Protein AF-A0A924L042-F1 (afdb_monomer_lite)

pLDDT: mean 88.52, std 10.67, range [62.66, 98.5]

Foldseek 3Di:
DVVVVVVVVVVVVVPPDDPPPDDPDDDDDDDFQPPQPDDLVCCVVQDPPVRVVVCVVVVNGRDRVSGDRHVVVVVVVD

Radius of gyration: 27.08 Å; chains: 1; bounding box: 32×48×70 Å

Sequence (78 aa):
MKKLSLIFCIIFIAFHINGIAQFSRNIIQLKDKAGTPFLISNPSQFLAQRAIDRRKRYNINIDESDLPVTPAYIDSIR

Secondary structure (DSSP, 8-state):
-HHHHHHHHHHHHHT------------------TT-S--TT-GGGTS-HHHHHHHHHTTPPP-GGGSPPPHHHHHHH-

Structure (mmCIF, N/CA/C/O backbone):
data_AF-A0A924L042-F1
#
_entry.id   AF-A0A924L042-F1
#
loop_
_atom_site.group_PDB
_atom_site.id
_atom_site.type_symbol
_atom_site.label_atom_id
_atom_site.label_alt_id
_atom_site.label_comp_id
_atom_site.label_asym_id
_atom_site.label_entity_id
_atom_site.label_seq_id
_atom_site.pdbx_PDB_ins_code
_atom_site.Cartn_x
_atom_site.Cartn_y
_atom_site.Cartn_z
_atom_site.occupancy
_atom_site.B_iso_or_equiv
_atom_site.auth_seq_id
_atom_site.auth_comp_id
_atom_site.auth_asym_id
_atom_site.auth_atom_id
_atom_site.pdbx_PDB_model_num
ATOM 1 N N . MET A 1 1 ? -11.564 30.359 57.991 1.00 62.66 1 MET A N 1
ATOM 2 C CA . MET A 1 1 ? -11.881 29.519 56.810 1.00 62.66 1 MET A CA 1
ATOM 3 C C . MET A 1 1 ? -11.662 30.236 55.476 1.00 62.66 1 MET A C 1
ATOM 5 O O . MET A 1 1 ? -10.975 29.684 54.634 1.00 62.66 1 MET A O 1
ATOM 9 N N . LYS A 1 2 ? -12.136 31.480 55.288 1.00 69.62 2 LYS A N 1
ATOM 10 C CA . LYS A 1 2 ? -11.967 32.243 54.026 1.00 69.62 2 LYS A CA 1
ATOM 11 C C . LYS A 1 2 ? -10.502 32.464 53.599 1.00 69.62 2 LYS A C 1
ATOM 13 O O . LYS A 1 2 ? -10.179 32.303 52.433 1.00 69.62 2 LYS A O 1
ATOM 18 N N . LYS A 1 3 ? -9.601 32.756 54.549 1.00 71.50 3 LYS A N 1
ATOM 19 C CA . LYS A 1 3 ? -8.155 32.914 54.282 1.00 71.50 3 LYS A CA 1
ATOM 20 C C . LYS A 1 3 ? -7.481 31.604 53.848 1.00 71.50 3 LYS A C 1
ATOM 22 O O . LYS A 1 3 ? -6.642 31.619 52.962 1.00 71.50 3 LYS A O 1
ATOM 27 N N . LEU A 1 4 ? -7.895 30.477 54.431 1.00 81.88 4 LEU A N 1
ATOM 28 C CA . LEU A 1 4 ? -7.396 29.148 54.062 1.00 81.88 4 LEU A CA 1
ATOM 29 C C . LEU A 1 4 ? -7.900 28.737 52.670 1.00 81.88 4 LEU A C 1
ATOM 31 O O . LEU A 1 4 ? -7.134 28.226 51.863 1.00 81.88 4 LEU A O 1
ATOM 35 N N . SER A 1 5 ? -9.162 29.057 52.366 1.00 80.81 5 SER A N 1
ATOM 36 C CA . SER A 1 5 ? -9.735 28.898 51.025 1.00 80.81 5 SER A CA 1
ATOM 37 C C . SER A 1 5 ? -8.992 29.735 49.981 1.00 80.81 5 SER A C 1
ATOM 39 O O . SER A 1 5 ? -8.753 29.250 48.883 1.00 80.81 5 SER A O 1
ATOM 41 N N . LEU A 1 6 ? -8.597 30.967 50.318 1.00 86.62 6 LEU A N 1
ATOM 42 C CA . LEU A 1 6 ? -7.840 31.838 49.417 1.00 86.62 6 LEU A CA 1
ATOM 43 C C . LEU A 1 6 ? -6.444 31.271 49.116 1.00 86.62 6 LEU A C 1
ATOM 45 O O . LEU A 1 6 ? -6.025 31.255 47.965 1.00 86.62 6 LEU A O 1
ATOM 49 N N . ILE A 1 7 ? -5.753 30.756 50.137 1.00 88.38 7 ILE A N 1
ATOM 50 C CA . ILE A 1 7 ? -4.442 30.105 49.984 1.00 88.38 7 ILE A CA 1
ATOM 51 C C . ILE A 1 7 ? -4.557 28.869 49.086 1.00 88.38 7 ILE A C 1
ATOM 53 O O . ILE A 1 7 ? -3.742 28.690 48.187 1.00 88.38 7 ILE A O 1
ATOM 57 N N . PHE A 1 8 ? -5.599 28.056 49.275 1.00 85.38 8 PHE A N 1
ATOM 58 C CA . PHE A 1 8 ? -5.845 26.887 48.433 1.00 85.38 8 PHE A CA 1
ATOM 59 C C . PHE A 1 8 ? -6.087 27.269 46.963 1.00 85.38 8 PHE A C 1
ATOM 61 O O . PHE A 1 8 ? -5.512 26.650 46.072 1.00 85.38 8 PHE A O 1
ATOM 68 N N . CYS A 1 9 ? -6.852 28.337 46.702 1.00 83.75 9 CYS A N 1
ATOM 69 C CA . CYS A 1 9 ? -7.050 28.848 45.342 1.00 83.75 9 CYS A CA 1
ATOM 70 C C . CYS A 1 9 ? -5.741 29.333 44.699 1.00 83.75 9 CYS A C 1
ATOM 72 O O . CYS A 1 9 ? -5.501 29.059 43.527 1.00 83.75 9 CYS A O 1
ATOM 74 N N . ILE A 1 10 ? -4.877 30.018 45.455 1.00 84.94 10 ILE A N 1
ATOM 75 C CA . ILE A 1 10 ? -3.583 30.507 44.952 1.00 84.94 10 ILE A CA 1
ATOM 76 C C . ILE A 1 10 ? -2.649 29.337 44.616 1.00 84.94 10 ILE A C 1
ATOM 78 O O . ILE A 1 10 ? -2.007 29.350 43.569 1.00 84.94 10 ILE A O 1
ATOM 82 N N . ILE A 1 11 ? -2.611 28.303 45.462 1.00 84.12 11 ILE A N 1
ATOM 83 C CA . ILE A 1 11 ? -1.815 27.093 45.217 1.00 84.12 11 ILE A CA 1
ATOM 84 C C . ILE A 1 11 ? -2.323 26.357 43.972 1.00 84.12 11 ILE A C 1
ATOM 86 O O . ILE A 1 11 ? -1.518 25.937 43.147 1.00 84.12 11 ILE A O 1
ATOM 90 N N . PHE A 1 12 ? -3.641 26.250 43.790 1.00 77.19 12 PHE A N 1
ATOM 91 C CA . PHE A 1 12 ? -4.228 25.593 42.621 1.00 77.19 12 PHE A CA 1
ATOM 92 C C . PHE A 1 12 ? -3.858 26.300 41.306 1.00 77.19 12 PHE A C 1
ATOM 94 O O . PHE A 1 12 ? -3.496 25.643 40.335 1.00 77.19 12 PHE A O 1
ATOM 101 N N . ILE A 1 13 ? -3.862 27.638 41.300 1.00 78.75 13 ILE A N 1
ATOM 102 C CA . ILE A 1 13 ? -3.457 28.448 40.139 1.00 78.75 13 ILE A CA 1
ATOM 103 C C . ILE A 1 13 ? -1.943 28.340 39.885 1.00 78.75 13 ILE A C 1
ATOM 105 O O . ILE A 1 13 ? -1.509 28.296 38.735 1.00 78.75 13 ILE A O 1
ATOM 109 N N . ALA A 1 14 ? -1.129 28.251 40.942 1.00 77.62 14 ALA A N 1
ATOM 110 C CA . ALA A 1 14 ? 0.323 28.092 40.827 1.00 77.62 14 ALA A CA 1
ATOM 111 C C . ALA A 1 14 ? 0.754 26.704 40.306 1.00 77.62 14 ALA A C 1
ATOM 113 O O . ALA A 1 14 ? 1.875 26.557 39.827 1.00 77.62 14 ALA A O 1
ATOM 114 N N . PHE A 1 15 ? -0.127 25.698 40.362 1.00 69.44 15 PHE A N 1
ATOM 115 C CA . PHE A 1 15 ? 0.131 24.321 39.920 1.00 69.44 15 PHE A CA 1
ATOM 116 C C . PHE A 1 15 ? -0.299 24.020 38.471 1.00 69.44 15 PHE A C 1
ATOM 118 O O . PHE A 1 15 ? -0.401 22.853 38.086 1.00 69.44 15 PHE A O 1
ATOM 125 N N . HIS A 1 16 ? -0.505 25.034 37.623 1.00 63.72 16 HIS A N 1
ATOM 126 C CA . HIS A 1 16 ? -0.687 24.817 36.183 1.00 63.72 16 HIS A CA 1
ATOM 127 C C . HIS A 1 16 ? 0.643 24.464 35.500 1.00 63.72 16 HIS A C 1
ATOM 129 O O . HIS A 1 16 ? 1.324 25.297 34.905 1.00 63.72 16 HIS A O 1
ATOM 135 N N . ILE A 1 17 ? 1.013 23.189 35.591 1.00 67.50 17 ILE A N 1
ATOM 136 C CA . ILE A 1 17 ? 2.118 22.596 34.840 1.00 67.50 17 ILE A CA 1
ATOM 137 C C . ILE A 1 17 ? 1.711 22.516 33.363 1.00 67.50 17 ILE A C 1
ATOM 139 O O . ILE A 1 17 ? 0.684 21.929 33.021 1.00 67.50 17 ILE A O 1
ATOM 143 N N . ASN A 1 18 ? 2.522 23.098 32.480 1.00 66.50 18 ASN A N 1
ATOM 144 C CA . ASN A 1 18 ? 2.372 22.967 31.034 1.00 66.50 18 ASN A CA 1
ATOM 145 C C . ASN A 1 18 ? 2.629 21.507 30.629 1.00 66.50 18 ASN A C 1
ATOM 147 O O . ASN A 1 18 ? 3.776 21.071 30.543 1.00 66.50 18 ASN A O 1
ATOM 151 N N . GLY A 1 19 ? 1.569 20.737 30.388 1.00 64.44 19 GLY A N 1
ATOM 152 C CA . GLY A 1 19 ? 1.682 19.420 29.771 1.00 64.44 19 GLY A CA 1
ATOM 153 C C . GLY A 1 19 ? 1.934 19.568 28.273 1.00 64.44 19 GLY A C 1
ATOM 154 O O . GLY A 1 19 ? 0.994 19.805 27.518 1.00 64.44 19 GLY A O 1
ATOM 155 N N . ILE A 1 20 ? 3.181 19.417 27.818 1.00 67.56 20 ILE A N 1
ATOM 156 C CA . ILE A 1 20 ? 3.462 19.261 26.384 1.00 67.56 20 ILE A CA 1
ATOM 157 C C . ILE A 1 20 ? 3.054 17.835 25.999 1.00 67.56 20 ILE A C 1
ATOM 159 O O . ILE A 1 20 ? 3.839 16.898 26.088 1.00 67.56 20 ILE A O 1
ATOM 163 N N . ALA A 1 21 ? 1.788 17.665 25.619 1.00 64.62 21 ALA A N 1
ATOM 164 C CA . ALA A 1 21 ? 1.222 16.385 25.187 1.00 64.62 21 ALA A CA 1
ATOM 165 C C . ALA A 1 21 ? 1.261 16.186 23.657 1.00 64.62 21 ALA A C 1
ATOM 167 O O . ALA A 1 21 ? 0.683 15.233 23.137 1.00 64.62 21 ALA A O 1
ATOM 168 N N . GLN A 1 22 ? 1.918 17.081 22.913 1.00 70.75 22 GLN A N 1
ATOM 169 C CA . GLN A 1 22 ? 2.056 16.966 21.463 1.00 70.75 22 GLN A CA 1
ATOM 170 C C . GLN A 1 22 ? 3.388 16.317 21.098 1.00 70.75 22 GLN A C 1
ATOM 172 O O . GLN A 1 22 ? 4.451 16.922 21.213 1.00 70.75 22 GLN A O 1
ATOM 177 N N . PHE A 1 23 ? 3.315 15.084 20.606 1.00 70.31 23 PHE A N 1
ATOM 178 C CA . PHE A 1 23 ? 4.406 14.489 19.844 1.00 70.31 23 PHE A CA 1
ATOM 179 C C . PHE A 1 23 ? 4.671 15.339 18.595 1.00 70.31 23 PHE A C 1
ATOM 181 O O . PHE A 1 23 ? 3.728 15.722 17.893 1.00 70.31 23 PHE A O 1
ATOM 188 N N . SER A 1 24 ? 5.940 15.604 18.282 1.00 78.19 24 SER A N 1
ATOM 189 C CA . SER A 1 24 ? 6.311 16.161 16.984 1.00 78.19 24 SER A CA 1
ATOM 190 C C . SER A 1 24 ? 5.986 15.130 15.902 1.00 78.19 24 SER A C 1
ATOM 192 O O . SER A 1 24 ? 6.583 14.058 15.818 1.00 78.19 24 SER A O 1
ATOM 194 N N . ARG A 1 25 ? 4.979 15.426 15.075 1.00 81.25 25 ARG A N 1
ATOM 195 C CA . ARG A 1 25 ? 4.651 14.600 13.914 1.00 81.25 25 ARG A CA 1
ATOM 196 C C . ARG A 1 25 ? 5.469 15.091 12.724 1.00 81.25 25 ARG A C 1
ATOM 198 O O . ARG A 1 25 ? 5.095 16.067 12.085 1.00 81.25 25 ARG A O 1
ATOM 205 N N . ASN A 1 26 ? 6.543 14.379 12.404 1.00 85.00 26 ASN A N 1
ATOM 206 C CA . ASN A 1 26 ? 7.271 14.582 11.154 1.00 85.00 26 ASN A CA 1
ATOM 207 C C . ASN A 1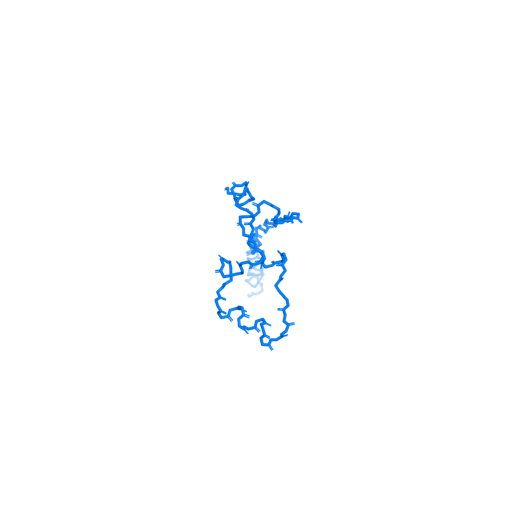 26 ? 6.588 13.765 10.050 1.00 85.00 26 ASN A C 1
ATOM 209 O O . ASN A 1 26 ? 6.615 12.535 10.080 1.00 85.00 26 ASN A O 1
ATOM 213 N N . ILE A 1 27 ? 5.920 14.442 9.113 1.00 90.12 27 ILE A N 1
ATOM 214 C CA . ILE A 1 27 ? 5.300 13.805 7.945 1.00 90.12 27 ILE A CA 1
ATOM 215 C C . ILE A 1 27 ? 6.238 13.986 6.760 1.00 90.12 27 ILE A C 1
ATOM 217 O O . ILE A 1 27 ? 6.544 15.113 6.381 1.00 90.12 27 ILE A O 1
ATOM 221 N N . ILE A 1 28 ? 6.654 12.876 6.158 1.00 89.69 28 ILE A N 1
ATOM 222 C CA . ILE A 1 28 ? 7.436 12.878 4.924 1.00 89.69 28 ILE A CA 1
ATOM 223 C C . ILE A 1 28 ? 6.511 12.425 3.802 1.00 89.69 28 ILE A C 1
ATO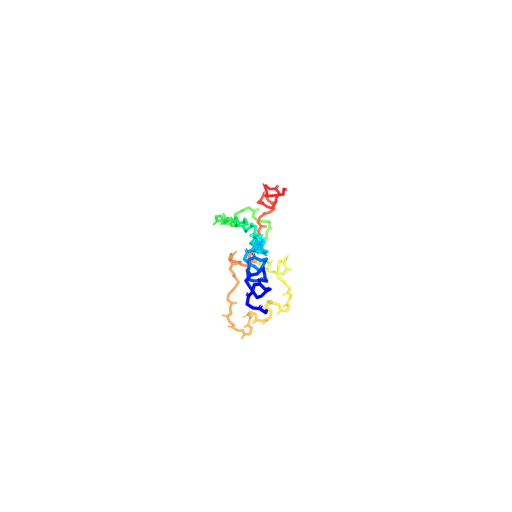M 225 O O . ILE A 1 28 ? 5.997 11.306 3.825 1.00 89.69 28 ILE A O 1
ATOM 229 N N . GLN A 1 29 ? 6.278 13.310 2.836 1.00 92.94 29 GLN A N 1
ATOM 230 C CA . GLN A 1 29 ? 5.510 12.997 1.639 1.00 92.94 29 GLN A CA 1
ATOM 231 C C . GLN A 1 29 ? 6.472 12.675 0.498 1.00 92.94 29 GLN A C 1
ATOM 233 O O . GLN A 1 29 ? 7.288 13.504 0.104 1.00 92.94 29 GLN A O 1
ATOM 238 N N . LEU A 1 30 ? 6.361 11.459 -0.027 1.00 92.69 30 LEU A N 1
ATOM 239 C CA . LEU A 1 30 ? 7.124 11.003 -1.183 1.00 92.69 30 LEU A CA 1
ATOM 240 C C . LEU A 1 30 ? 6.311 11.237 -2.457 1.00 92.69 30 LEU A C 1
ATOM 242 O O . LEU A 1 30 ? 5.082 11.156 -2.437 1.00 92.69 30 LEU A O 1
ATOM 246 N N . LYS A 1 31 ? 7.003 11.554 -3.552 1.00 92.19 31 LYS A N 1
ATOM 247 C CA . LYS A 1 31 ? 6.375 11.924 -4.825 1.00 92.19 31 LYS A CA 1
ATOM 248 C C . LYS A 1 31 ? 5.747 10.724 -5.537 1.00 92.19 31 LYS A C 1
ATOM 250 O O . LYS A 1 31 ? 4.633 10.832 -6.038 1.00 92.19 31 LYS A O 1
ATOM 255 N N . ASP A 1 32 ? 6.471 9.612 -5.598 1.00 92.31 32 ASP A N 1
ATOM 256 C CA . ASP A 1 32 ? 6.106 8.420 -6.362 1.00 92.31 32 ASP A CA 1
ATOM 257 C C . ASP A 1 32 ? 6.763 7.159 -5.764 1.00 92.31 32 ASP A C 1
ATOM 259 O O . ASP A 1 32 ? 7.306 7.188 -4.657 1.00 92.31 32 ASP A O 1
ATOM 263 N N . LYS A 1 33 ? 6.656 6.028 -6.471 1.00 92.31 33 LYS A N 1
ATOM 264 C CA . LYS A 1 33 ? 7.320 4.754 -6.139 1.00 92.31 33 LYS A CA 1
ATOM 265 C C . LYS A 1 33 ? 8.252 4.304 -7.270 1.00 92.31 33 LYS A C 1
ATOM 267 O O . LYS A 1 33 ? 8.434 3.106 -7.497 1.00 92.31 33 LYS A O 1
ATOM 272 N N . ALA A 1 34 ? 8.816 5.257 -8.015 1.00 90.00 34 ALA A N 1
ATOM 273 C CA . ALA A 1 34 ? 9.739 4.960 -9.100 1.00 90.00 34 ALA A CA 1
ATOM 274 C C . ALA A 1 34 ? 10.994 4.252 -8.566 1.00 90.00 34 ALA A C 1
ATOM 276 O O . ALA A 1 34 ? 11.442 4.487 -7.441 1.00 90.00 34 ALA A O 1
ATOM 277 N N . GLY A 1 35 ? 11.550 3.347 -9.375 1.00 90.81 35 GLY A N 1
ATOM 278 C CA . GLY A 1 35 ? 12.725 2.555 -8.999 1.00 90.81 35 GLY A CA 1
ATOM 279 C C . GLY A 1 35 ? 12.448 1.437 -7.989 1.00 90.81 35 GLY A C 1
ATOM 280 O O . GLY A 1 35 ? 13.392 0.832 -7.485 1.00 90.81 35 GLY A O 1
ATOM 281 N N . THR A 1 36 ? 11.180 1.146 -7.678 1.00 94.56 36 THR A N 1
ATOM 282 C CA . THR A 1 36 ? 10.828 -0.047 -6.902 1.00 94.56 36 THR A CA 1
ATOM 283 C C . THR A 1 36 ? 11.247 -1.322 -7.656 1.00 94.56 36 THR A C 1
ATOM 285 O O . THR A 1 36 ? 11.077 -1.390 -8.875 1.00 94.56 36 THR A O 1
ATOM 288 N N . PRO A 1 37 ? 11.795 -2.347 -6.976 1.00 95.50 37 PRO A N 1
ATOM 289 C CA . PRO A 1 37 ? 12.189 -3.602 -7.623 1.00 95.50 37 PRO A CA 1
ATOM 290 C C . PRO A 1 37 ? 10.993 -4.509 -7.963 1.00 95.50 37 PRO A C 1
ATOM 292 O O . PRO A 1 37 ? 11.172 -5.580 -8.538 1.00 95.50 37 PRO A O 1
ATOM 295 N N . PHE A 1 38 ? 9.776 -4.113 -7.583 1.00 96.56 38 PHE A N 1
ATOM 296 C CA . PHE A 1 38 ? 8.563 -4.903 -7.756 1.00 96.56 38 PHE A CA 1
ATOM 297 C C . PHE A 1 38 ? 7.801 -4.511 -9.022 1.00 96.56 38 PHE A C 1
ATOM 299 O O . PHE A 1 38 ? 7.761 -3.348 -9.412 1.00 96.56 38 PHE A O 1
ATOM 306 N N . LEU A 1 39 ? 7.140 -5.492 -9.637 1.00 95.56 39 LEU A N 1
ATOM 307 C CA . LEU A 1 39 ? 6.354 -5.307 -10.856 1.00 95.56 39 LEU A CA 1
ATOM 308 C C . LEU A 1 39 ? 4.890 -5.651 -10.600 1.00 95.56 39 LEU A C 1
ATOM 310 O O . LEU A 1 39 ? 4.599 -6.720 -10.070 1.00 95.56 39 LEU A O 1
ATOM 314 N N . ILE A 1 40 ? 3.965 -4.804 -11.060 1.00 95.31 40 ILE A N 1
ATOM 315 C CA . ILE A 1 40 ? 2.509 -5.024 -10.929 1.00 95.31 40 ILE A CA 1
ATOM 316 C C . ILE A 1 40 ? 2.068 -6.345 -11.574 1.00 95.31 40 ILE A C 1
ATOM 318 O O . ILE A 1 40 ? 1.143 -6.993 -11.090 1.00 95.31 40 ILE A O 1
ATOM 322 N N . SER A 1 41 ? 2.758 -6.780 -12.631 1.00 95.81 41 SER A N 1
ATOM 323 C CA . SER A 1 41 ? 2.514 -8.062 -13.299 1.00 95.81 41 SER A CA 1
ATOM 324 C C . SER A 1 41 ? 2.852 -9.285 -12.437 1.00 95.81 41 SER A C 1
ATOM 326 O O . SER A 1 41 ? 2.400 -10.383 -12.754 1.00 95.81 41 SER A O 1
ATOM 328 N N . ASN A 1 42 ? 3.606 -9.114 -11.345 1.00 96.81 42 ASN A N 1
ATOM 329 C CA . ASN A 1 42 ? 3.963 -10.177 -10.408 1.00 96.81 42 ASN A CA 1
ATOM 330 C C . ASN A 1 42 ? 3.600 -9.800 -8.954 1.00 96.81 42 ASN A C 1
ATOM 332 O O . ASN A 1 42 ? 4.482 -9.597 -8.112 1.00 96.81 42 ASN A O 1
ATOM 336 N N . PRO A 1 43 ? 2.295 -9.705 -8.631 1.00 97.00 43 PRO A N 1
ATOM 337 C CA . PRO A 1 43 ? 1.829 -9.190 -7.347 1.00 97.00 43 PRO A CA 1
ATOM 338 C C . PRO A 1 43 ? 2.188 -10.075 -6.156 1.00 97.00 43 PRO A C 1
ATOM 340 O O . PRO A 1 43 ? 2.255 -9.580 -5.037 1.00 97.00 43 PRO A O 1
ATOM 343 N N . SER A 1 44 ? 2.464 -11.364 -6.362 1.00 97.44 44 SER A N 1
ATOM 344 C CA . SER A 1 44 ? 2.848 -12.286 -5.284 1.00 97.44 44 SER A CA 1
ATOM 345 C C . SER A 1 44 ? 4.183 -11.926 -4.620 1.00 97.44 44 SER A C 1
ATOM 347 O O . SER A 1 44 ? 4.456 -12.393 -3.518 1.00 97.44 44 SER A O 1
ATOM 349 N N . GLN A 1 45 ? 4.999 -11.076 -5.253 1.00 97.56 45 GLN A N 1
ATOM 350 C CA . GLN A 1 45 ? 6.249 -10.575 -4.677 1.00 97.56 45 GLN A CA 1
ATOM 351 C C . GLN A 1 45 ? 6.031 -9.534 -3.564 1.00 97.56 45 GLN A C 1
ATOM 353 O O . GLN A 1 45 ? 6.900 -9.383 -2.710 1.00 97.56 45 GLN A O 1
ATOM 358 N N . PHE A 1 46 ? 4.902 -8.814 -3.564 1.00 97.00 46 PHE A N 1
ATOM 359 C CA . PHE A 1 46 ? 4.628 -7.731 -2.603 1.00 97.00 46 PHE A CA 1
ATOM 360 C C . PHE A 1 46 ? 3.236 -7.793 -1.952 1.00 97.00 46 PHE A C 1
ATOM 362 O O . PHE A 1 46 ? 2.980 -7.095 -0.972 1.00 97.00 46 PHE A O 1
ATOM 369 N N . LEU A 1 47 ? 2.340 -8.655 -2.434 1.00 97.88 47 LEU A N 1
ATOM 370 C CA . LEU A 1 47 ? 1.044 -8.947 -1.832 1.00 97.88 47 LEU A CA 1
ATOM 371 C C . LEU A 1 47 ? 0.976 -10.413 -1.412 1.00 97.88 47 LEU A C 1
ATOM 373 O O . LEU A 1 47 ? 1.283 -11.325 -2.177 1.00 97.88 47 LEU A O 1
ATOM 377 N N . ALA A 1 48 ? 0.469 -10.655 -0.205 1.00 98.00 48 ALA A N 1
ATOM 378 C CA . ALA A 1 48 ? 0.125 -12.004 0.226 1.00 98.00 48 ALA A CA 1
ATOM 379 C C . ALA A 1 48 ? -1.027 -12.574 -0.622 1.00 98.00 48 ALA A C 1
ATOM 381 O O . ALA A 1 48 ? -1.950 -11.843 -0.993 1.00 98.00 48 ALA A O 1
ATOM 382 N N . GLN A 1 49 ? -1.055 -13.897 -0.819 1.00 98.12 49 GLN A N 1
ATOM 383 C CA . GLN A 1 49 ? -2.105 -14.576 -1.595 1.00 98.12 49 GLN A CA 1
ATOM 384 C C . GLN A 1 49 ? -3.524 -14.200 -1.131 1.00 98.12 49 GLN A C 1
ATOM 386 O O . GLN A 1 49 ? -4.383 -13.848 -1.936 1.00 98.12 49 GLN A O 1
ATOM 391 N N . ARG A 1 50 ? -3.746 -14.138 0.190 1.00 98.38 50 ARG A N 1
ATOM 392 C CA . ARG A 1 50 ? -5.026 -13.711 0.784 1.00 98.38 50 ARG A CA 1
ATOM 393 C C . ARG A 1 50 ? -5.469 -12.313 0.323 1.00 98.38 50 ARG A C 1
ATOM 395 O O . ARG A 1 50 ? -6.672 -12.064 0.219 1.00 98.38 50 ARG A O 1
ATOM 402 N N . ALA A 1 51 ? -4.533 -11.388 0.094 1.00 98.06 51 ALA A N 1
ATOM 403 C CA . ALA A 1 51 ? -4.830 -10.035 -0.375 1.00 98.06 51 ALA A CA 1
ATOM 404 C C . ALA A 1 51 ? -5.223 -10.031 -1.859 1.00 98.06 51 ALA A C 1
ATOM 406 O O . ALA A 1 51 ? -6.212 -9.387 -2.214 1.00 98.06 51 ALA A O 1
ATOM 407 N N . ILE A 1 52 ? -4.515 -10.807 -2.685 1.00 98.19 52 ILE A N 1
ATOM 408 C CA . ILE A 1 52 ? -4.825 -11.001 -4.108 1.00 98.19 52 ILE A CA 1
ATOM 409 C C . ILE A 1 52 ? -6.234 -11.595 -4.263 1.00 98.19 52 ILE A C 1
ATOM 411 O O . ILE A 1 52 ? -7.070 -11.037 -4.973 1.00 98.19 52 ILE A O 1
ATOM 415 N N . ASP A 1 53 ? -6.553 -12.653 -3.513 1.00 98.38 53 ASP A N 1
ATOM 416 C CA . ASP A 1 53 ? -7.872 -13.300 -3.562 1.00 98.38 53 ASP A CA 1
ATOM 417 C C . ASP A 1 53 ? -9.000 -12.360 -3.121 1.00 98.38 53 ASP A C 1
ATOM 419 O O . ASP A 1 53 ? -10.104 -12.382 -3.667 1.00 98.38 53 ASP A O 1
ATOM 423 N N . ARG A 1 54 ? -8.743 -11.524 -2.105 1.00 98.44 54 ARG A N 1
ATOM 424 C CA . ARG A 1 54 ? -9.707 -10.522 -1.636 1.00 98.44 54 ARG A CA 1
ATOM 425 C C . ARG A 1 54 ? -9.982 -9.482 -2.718 1.00 98.44 54 ARG A C 1
ATOM 427 O O . ARG A 1 54 ? -11.147 -9.191 -2.967 1.00 98.44 54 ARG A O 1
ATOM 434 N N . ARG A 1 55 ? -8.944 -8.961 -3.373 1.00 97.75 55 ARG A N 1
ATOM 435 C CA . ARG A 1 55 ? -9.091 -8.009 -4.482 1.00 97.75 55 ARG A CA 1
ATOM 436 C C . ARG A 1 55 ? -9.868 -8.613 -5.645 1.00 97.75 55 ARG A C 1
ATOM 438 O O . ARG A 1 55 ? -10.820 -7.993 -6.104 1.00 97.75 55 ARG A O 1
ATOM 445 N N . LYS A 1 56 ? -9.559 -9.859 -6.025 1.00 97.62 56 LYS A N 1
ATOM 446 C CA . LYS A 1 56 ? -10.302 -10.599 -7.055 1.00 97.62 56 LYS A CA 1
ATOM 447 C C . LYS A 1 56 ? -11.785 -10.754 -6.703 1.00 97.62 56 LYS A C 1
ATOM 449 O O . LYS A 1 56 ? -12.632 -10.514 -7.554 1.00 97.62 56 LYS A O 1
ATOM 454 N N . ARG A 1 57 ? -12.113 -11.101 -5.449 1.00 98.50 57 ARG A N 1
ATOM 455 C CA . ARG A 1 57 ? -13.510 -11.202 -4.975 1.00 98.50 57 ARG A CA 1
ATOM 456 C C . ARG A 1 57 ? -14.288 -9.894 -5.099 1.00 98.50 57 ARG A C 1
ATOM 458 O O . ARG A 1 57 ? -15.469 -9.936 -5.412 1.00 98.50 57 ARG A O 1
ATOM 465 N N . TYR A 1 58 ? -13.641 -8.765 -4.823 1.00 98.31 58 TYR A N 1
ATOM 466 C CA . TYR A 1 58 ? -14.276 -7.444 -4.846 1.00 98.31 58 TYR A CA 1
ATOM 467 C C . TYR A 1 58 ? -14.052 -6.677 -6.153 1.00 98.31 58 TYR A C 1
ATOM 469 O O . TYR A 1 58 ? -14.410 -5.507 -6.230 1.00 98.31 58 TYR A O 1
ATOM 477 N N . ASN A 1 59 ? -13.473 -7.322 -7.170 1.00 97.88 59 ASN A N 1
ATOM 478 C CA . ASN A 1 59 ? -13.148 -6.711 -8.456 1.00 97.88 59 ASN A CA 1
ATOM 479 C C . ASN A 1 59 ? -12.319 -5.414 -8.328 1.00 97.88 59 ASN A C 1
ATOM 481 O O . ASN A 1 59 ? -12.592 -4.410 -8.980 1.00 97.88 59 ASN A O 1
ATOM 485 N N . ILE A 1 60 ? -11.320 -5.435 -7.442 1.00 97.56 60 ILE A N 1
ATOM 486 C CA . ILE A 1 60 ? -10.393 -4.323 -7.212 1.00 97.56 60 ILE A CA 1
ATOM 487 C C . ILE A 1 60 ? -9.112 -4.603 -7.998 1.00 97.56 60 ILE A C 1
ATOM 489 O O . ILE A 1 60 ? -8.455 -5.622 -7.767 1.00 97.56 60 ILE A O 1
ATOM 493 N N . ASN A 1 61 ? -8.740 -3.697 -8.899 1.00 97.00 61 ASN A N 1
ATOM 4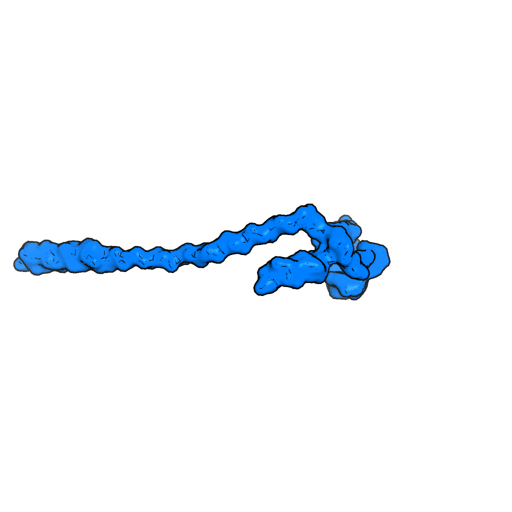94 C CA . ASN A 1 61 ? -7.510 -3.819 -9.681 1.00 97.00 61 ASN A CA 1
ATOM 495 C C . ASN A 1 61 ? -6.267 -3.676 -8.791 1.00 97.00 61 ASN A C 1
ATOM 497 O O . ASN A 1 61 ? -6.321 -3.068 -7.725 1.00 97.00 61 ASN A O 1
ATOM 501 N N . ILE A 1 62 ? -5.150 -4.267 -9.211 1.00 97.31 62 ILE A N 1
ATOM 502 C CA . ILE A 1 62 ? -3.835 -4.031 -8.602 1.00 97.31 62 ILE A CA 1
ATOM 503 C C . ILE A 1 62 ? -3.161 -2.941 -9.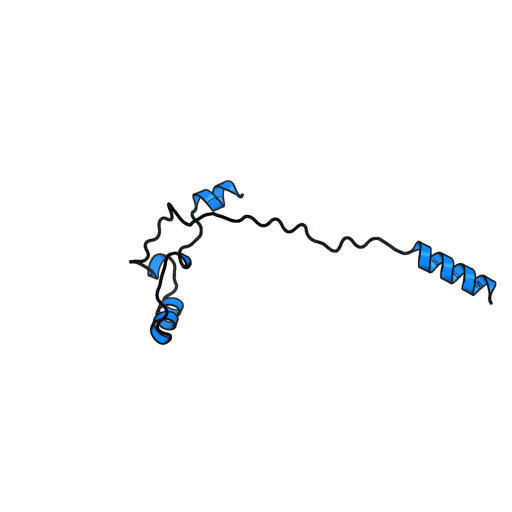427 1.00 97.31 62 ILE A C 1
ATOM 505 O O . ILE A 1 62 ? -3.112 -3.054 -10.652 1.00 97.31 62 ILE A O 1
ATOM 509 N N . ASP A 1 63 ? -2.668 -1.901 -8.767 1.00 95.38 63 ASP A N 1
ATOM 510 C CA . ASP A 1 63 ? -2.057 -0.746 -9.420 1.00 95.38 63 ASP A CA 1
ATOM 511 C C . ASP A 1 63 ? -0.793 -0.277 -8.680 1.00 95.38 63 ASP A C 1
ATOM 513 O O . ASP A 1 63 ? -0.306 -0.918 -7.746 1.00 95.38 63 ASP A O 1
ATOM 517 N N . GLU A 1 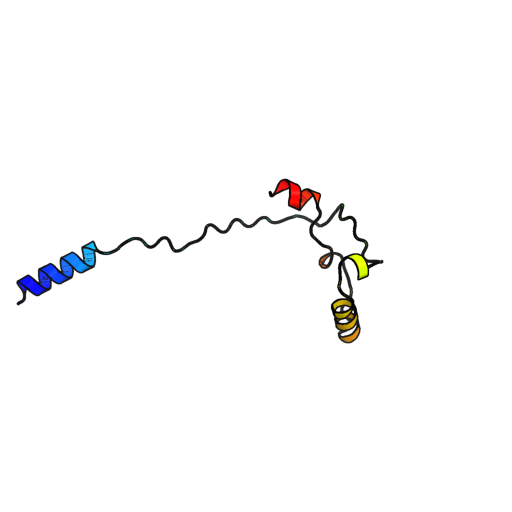64 ? -0.221 0.843 -9.117 1.00 93.62 64 GLU A N 1
ATOM 518 C CA . GLU A 1 64 ? 1.013 1.396 -8.552 1.00 93.62 64 GLU A CA 1
ATOM 519 C C . GLU A 1 64 ? 0.881 1.793 -7.075 1.00 93.62 64 GLU A C 1
ATOM 521 O O . GLU A 1 64 ? 1.880 1.834 -6.349 1.00 93.62 64 GLU A O 1
ATOM 526 N N . SER A 1 65 ? -0.339 2.044 -6.587 1.00 92.88 65 SER A N 1
ATOM 527 C CA . SER A 1 65 ? -0.565 2.390 -5.183 1.00 92.88 65 SER A CA 1
ATOM 528 C C . SER A 1 65 ? -0.232 1.225 -4.246 1.00 92.88 65 SER A C 1
ATOM 530 O O . SER A 1 65 ? 0.175 1.466 -3.106 1.00 92.88 65 SER A O 1
ATOM 532 N N . ASP A 1 66 ? -0.295 -0.015 -4.740 1.00 95.06 66 ASP A N 1
ATOM 533 C CA . ASP A 1 66 ? 0.013 -1.232 -3.987 1.00 95.06 66 ASP A CA 1
ATOM 534 C C . ASP A 1 66 ? 1.503 -1.519 -3.827 1.00 95.06 66 ASP A C 1
ATOM 536 O O . ASP A 1 66 ? 1.891 -2.295 -2.952 1.00 95.06 66 ASP A O 1
ATOM 540 N N . LEU A 1 67 ? 2.346 -0.913 -4.664 1.00 96.19 67 LEU A N 1
ATOM 541 C CA . LEU A 1 67 ? 3.785 -1.148 -4.617 1.00 96.19 67 LEU A CA 1
ATOM 542 C C . LEU A 1 67 ? 4.346 -0.686 -3.261 1.00 96.19 67 LEU A C 1
ATOM 544 O O . LEU A 1 67 ? 3.859 0.282 -2.680 1.00 96.19 67 LEU A O 1
ATOM 548 N N . PRO A 1 68 ? 5.373 -1.329 -2.704 1.00 95.25 68 PRO A N 1
ATOM 549 C CA . PRO A 1 68 ? 6.022 -0.812 -1.505 1.00 95.25 68 PRO A CA 1
ATOM 550 C C . PRO A 1 68 ? 6.821 0.463 -1.818 1.00 95.25 68 PRO A C 1
ATOM 552 O O . PRO A 1 68 ? 7.143 0.750 -2.973 1.00 95.25 68 PRO A O 1
ATOM 555 N N . VAL A 1 69 ? 7.142 1.236 -0.776 1.00 94.38 69 VAL A N 1
ATOM 556 C CA . VAL A 1 69 ? 8.024 2.408 -0.893 1.00 94.38 69 VAL A CA 1
ATOM 557 C C . VAL A 1 69 ? 9.400 1.963 -1.395 1.00 94.38 69 VAL A C 1
ATOM 559 O O . VAL A 1 69 ? 9.941 0.966 -0.916 1.00 94.38 69 VAL A O 1
ATOM 562 N N . THR A 1 70 ? 9.965 2.705 -2.350 1.00 95.06 70 THR A N 1
ATOM 563 C CA . THR A 1 70 ? 11.271 2.405 -2.946 1.00 95.06 70 THR A CA 1
ATOM 564 C C . THR A 1 70 ? 12.369 2.327 -1.873 1.00 95.06 70 THR A C 1
ATOM 566 O O . THR A 1 70 ? 12.446 3.231 -1.035 1.00 95.06 70 THR A O 1
ATOM 569 N N . PRO A 1 71 ? 13.267 1.318 -1.910 1.00 94.00 71 PRO A N 1
ATOM 570 C CA . PRO A 1 71 ? 14.357 1.182 -0.938 1.00 94.00 71 PRO A CA 1
ATOM 571 C C . PRO A 1 71 ? 15.210 2.446 -0.782 1.00 94.00 71 PRO A C 1
ATOM 573 O O . PRO A 1 71 ? 15.496 2.848 0.338 1.00 94.00 71 PRO A O 1
ATOM 576 N N . ALA A 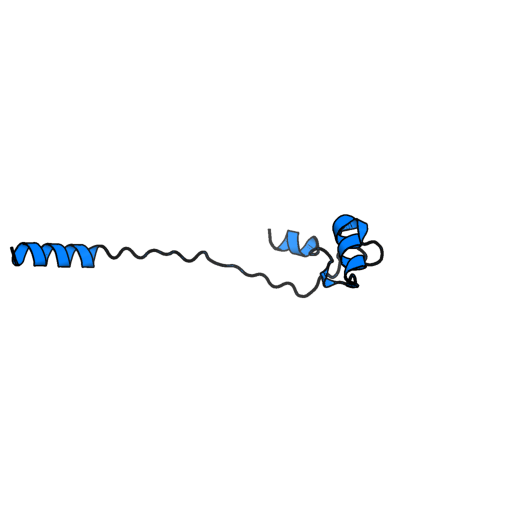1 72 ? 15.501 3.142 -1.887 1.00 94.06 72 ALA A N 1
ATOM 577 C CA . ALA A 1 72 ? 16.245 4.402 -1.874 1.00 94.06 72 ALA A CA 1
ATOM 578 C C . ALA A 1 72 ? 15.597 5.483 -0.986 1.00 94.06 72 ALA A C 1
ATOM 580 O O . ALA A 1 72 ? 16.302 6.204 -0.284 1.00 94.06 72 ALA A O 1
ATOM 581 N N . TYR A 1 73 ? 14.261 5.579 -0.968 1.00 94.69 73 TYR A N 1
ATOM 582 C CA . TYR A 1 73 ? 13.571 6.510 -0.075 1.00 94.69 73 TYR A CA 1
ATOM 583 C C . TYR A 1 73 ? 13.683 6.086 1.385 1.00 94.69 73 TYR A C 1
ATOM 585 O O . TYR A 1 73 ? 13.928 6.931 2.241 1.00 94.69 73 TYR A O 1
ATOM 593 N N . ILE A 1 74 ? 13.555 4.789 1.671 1.00 92.88 74 ILE A N 1
ATOM 594 C CA . ILE A 1 74 ? 13.713 4.257 3.030 1.00 92.88 74 ILE A CA 1
ATOM 595 C C . ILE A 1 74 ? 15.124 4.553 3.549 1.00 92.88 74 ILE A C 1
ATOM 597 O O . ILE A 1 74 ? 15.270 5.019 4.675 1.00 92.88 74 ILE A O 1
ATOM 601 N N . ASP A 1 75 ? 16.144 4.337 2.720 1.00 94.12 75 ASP A N 1
ATOM 602 C CA . ASP A 1 75 ? 17.538 4.581 3.086 1.00 94.12 75 ASP A CA 1
ATOM 603 C C . ASP A 1 75 ? 17.838 6.074 3.286 1.00 94.12 75 ASP A C 1
ATOM 605 O O . ASP A 1 75 ? 18.597 6.413 4.185 1.00 94.12 75 ASP A O 1
ATOM 609 N N . SER A 1 76 ? 17.205 6.971 2.520 1.00 92.56 76 SER A N 1
ATOM 610 C CA . SER A 1 76 ? 17.381 8.427 2.680 1.00 92.56 76 SER A CA 1
ATOM 611 C C . SER A 1 76 ? 16.730 9.030 3.930 1.00 92.56 76 SER A C 1
ATOM 613 O O . SER A 1 76 ? 17.059 10.154 4.299 1.00 92.56 76 SER A O 1
ATOM 615 N N . ILE A 1 77 ? 15.767 8.326 4.536 1.00 91.25 77 ILE A N 1
ATOM 616 C CA . ILE A 1 77 ? 14.970 8.822 5.672 1.00 91.25 77 ILE A CA 1
ATOM 617 C C . ILE A 1 77 ? 15.505 8.312 7.019 1.00 91.25 77 ILE A C 1
ATOM 619 O O . ILE A 1 77 ? 15.195 8.910 8.050 1.00 91.25 77 ILE A O 1
ATOM 623 N N . ARG A 1 78 ? 16.254 7.203 7.020 1.00 81.25 78 ARG A N 1
ATOM 624 C CA . ARG A 1 78 ? 16.877 6.643 8.229 1.00 81.25 78 ARG A CA 1
ATOM 625 C C . ARG A 1 78 ? 17.874 7.610 8.856 1.00 81.25 78 ARG A C 1
ATOM 627 O O . ARG A 1 78 ? 17.885 7.641 10.106 1.00 81.25 78 ARG A O 1
#